Protein AF-A0A1Q8SUP4-F1 (afdb_monomer)

pLDDT: mean 83.86, std 13.09, range [52.84, 95.69]

Nearest PDB structures (foldseek):
  9e7f-assembly1_AW  TM=4.794E-01  e=4.357E+00  Pyrobaculum calidifontis JCM 11548

Sequence (64 aa):
MADIESTPVAEKTKICVSCGEDFPADREFFYGDRRQPDGLRSTCKGCYSELPSVQKRMKERPHG

Foldseek 3Di:
DDPDDPDPPVQPWAAAPPPRDIDRLDCVFFPADPVDPSRTDSHTPVVVCVPPVNVVVVVPDDPD

Radius of gyration: 16.63 Å; Cα contacts (8 Å, |Δi|>4): 67; chains: 1; bounding box: 46×41×35 Å

Mean predicted aligned error: 8.59 Å

Secondary structure (DSSP, 8-state):
------------EEE-TTT--EEESSTTTEEE-TTSTTSEEEEEHHHHHHSHHHHHHHHT----

Solvent-accessible surface area (backbone atoms only — not comparable to full-atom values): 4080 Å² total; per-residue (Å²): 135,84,86,77,71,87,69,80,72,79,72,53,63,39,57,17,80,78,84,67,49,76,39,60,65,42,74,88,45,18,47,77,27,89,88,35,97,86,37,41,45,56,42,35,47,67,65,48,55,67,34,68,80,45,43,51,60,59,70,71,53,77,88,125

Structure (mmCIF, N/CA/C/O backbone):
data_AF-A0A1Q8SUP4-F1
#
_entry.id   AF-A0A1Q8SUP4-F1
#
loop_
_atom_site.group_PDB
_atom_site.id
_atom_site.type_symbol
_atom_site.label_atom_id
_atom_site.label_alt_id
_atom_site.label_comp_id
_atom_site.label_asym_id
_atom_site.label_entity_id
_atom_site.label_seq_id
_atom_site.pdbx_PDB_ins_code
_atom_site.Cartn_x
_atom_site.Cartn_y
_atom_site.Cartn_z
_atom_site.occupancy
_atom_site.B_iso_or_equiv
_atom_site.auth_seq_id
_atom_site.auth_comp_id
_atom_site.auth_asym_id
_atom_site.auth_atom_id
_atom_site.pdbx_PDB_model_num
ATOM 1 N N . MET A 1 1 ? -32.826 29.039 1.233 1.00 52.84 1 MET A N 1
ATOM 2 C CA . MET A 1 1 ? -32.754 27.852 0.360 1.00 52.84 1 MET A CA 1
ATOM 3 C C . MET A 1 1 ? -31.846 26.907 1.119 1.00 52.84 1 MET A C 1
ATOM 5 O O . MET A 1 1 ? -30.723 27.301 1.390 1.00 52.84 1 MET A O 1
ATOM 9 N N . ALA A 1 2 ? -32.396 25.840 1.697 1.00 59.09 2 ALA A N 1
ATOM 10 C CA . ALA A 1 2 ? -31.644 24.949 2.575 1.00 59.09 2 ALA A CA 1
ATOM 11 C C . ALA A 1 2 ? -30.988 23.884 1.697 1.00 59.09 2 ALA A C 1
ATOM 13 O O . ALA A 1 2 ? -31.696 23.047 1.142 1.00 59.09 2 ALA A O 1
ATOM 14 N N . ASP A 1 3 ? -29.673 23.972 1.519 1.00 63.06 3 ASP A N 1
ATOM 15 C CA . ASP A 1 3 ? -28.897 22.949 0.828 1.00 63.06 3 ASP A CA 1
ATOM 16 C C . ASP A 1 3 ? -28.769 21.737 1.748 1.00 63.06 3 ASP A C 1
ATOM 18 O O . ASP A 1 3 ? -28.079 21.732 2.769 1.00 63.06 3 ASP A O 1
ATOM 22 N N . ILE A 1 4 ? -29.584 20.752 1.397 1.00 64.88 4 ILE A N 1
ATOM 23 C CA . ILE A 1 4 ? -29.818 19.494 2.081 1.00 64.88 4 ILE A CA 1
ATOM 24 C C . ILE A 1 4 ? -28.571 18.625 1.921 1.00 64.88 4 ILE A C 1
ATOM 26 O O . ILE A 1 4 ? -28.244 18.177 0.827 1.00 64.88 4 ILE A O 1
ATOM 30 N N . GLU A 1 5 ? -27.925 18.397 3.061 1.00 61.25 5 GLU A N 1
ATOM 31 C CA . GLU A 1 5 ? -27.409 17.092 3.465 1.00 61.25 5 GLU A CA 1
ATOM 32 C C . GLU A 1 5 ? -26.364 16.480 2.518 1.00 61.25 5 GLU A C 1
ATOM 34 O O . GLU A 1 5 ? -26.651 15.648 1.658 1.00 61.25 5 GLU A O 1
ATOM 39 N N . SER A 1 6 ? -25.097 16.836 2.760 1.00 60.41 6 SER A N 1
ATOM 40 C CA . SER A 1 6 ? -23.964 15.972 2.425 1.00 60.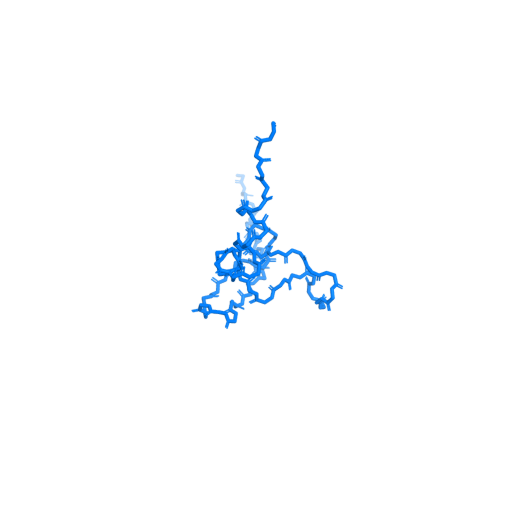41 6 SER A CA 1
ATOM 41 C C . SER A 1 6 ? -24.156 14.644 3.147 1.00 60.41 6 SER A C 1
ATOM 43 O O . SER A 1 6 ? -23.760 14.475 4.300 1.00 60.41 6 SER A O 1
ATOM 45 N N . THR A 1 7 ? -24.807 13.706 2.469 1.00 60.75 7 THR A N 1
ATOM 46 C CA . THR A 1 7 ? -24.859 12.306 2.866 1.00 60.75 7 THR A CA 1
ATOM 47 C C . THR A 1 7 ? -23.435 11.857 3.181 1.00 60.75 7 THR A C 1
ATOM 49 O O . THR A 1 7 ? -22.572 12.020 2.310 1.00 60.75 7 THR A O 1
ATOM 52 N N . PRO A 1 8 ?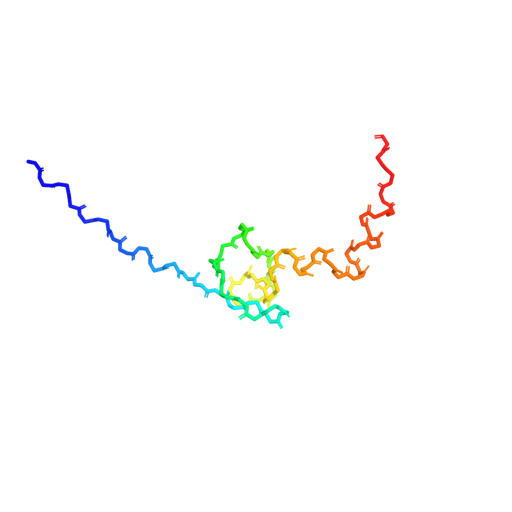 -23.154 11.310 4.378 1.00 60.53 8 PRO A N 1
ATOM 53 C CA . PRO A 1 8 ? -21.871 10.690 4.636 1.00 60.53 8 PRO A CA 1
ATOM 54 C C .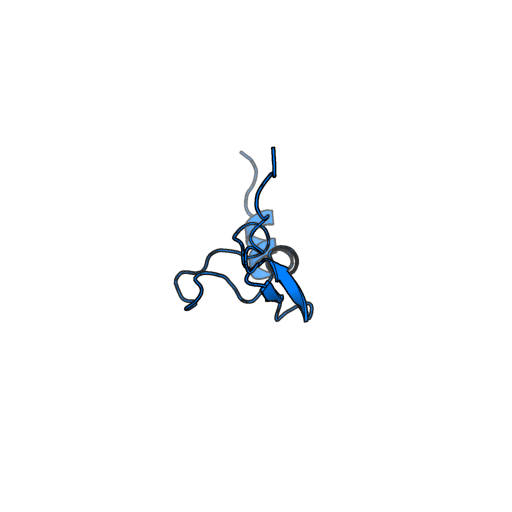 PRO A 1 8 ? -21.803 9.482 3.710 1.00 60.53 8 PRO A C 1
ATOM 56 O O . PRO A 1 8 ? -22.392 8.434 3.980 1.00 60.53 8 PRO A O 1
ATOM 59 N N . VAL A 1 9 ? -21.148 9.660 2.561 1.00 61.53 9 VAL A N 1
ATOM 60 C CA . VAL A 1 9 ? -20.693 8.548 1.740 1.00 61.53 9 VAL A CA 1
ATOM 61 C C . VAL A 1 9 ? -19.879 7.731 2.717 1.00 61.53 9 VAL A C 1
ATOM 63 O O . VAL A 1 9 ? -18.849 8.196 3.192 1.00 61.53 9 VAL A O 1
ATOM 66 N N . ALA A 1 10 ? -20.415 6.585 3.128 1.00 59.84 10 ALA A N 1
ATOM 67 C CA . ALA A 1 10 ? -19.682 5.629 3.925 1.00 59.84 10 ALA A CA 1
ATOM 68 C C . ALA A 1 10 ? -18.487 5.222 3.062 1.00 59.84 10 ALA A C 1
ATOM 70 O O . ALA A 1 10 ? -18.592 4.320 2.227 1.00 59.84 10 ALA A O 1
ATOM 71 N N . GLU A 1 11 ? -17.399 5.981 3.180 1.00 68.12 11 GLU A N 1
ATOM 72 C CA . GLU A 1 11 ? -16.134 5.724 2.531 1.00 68.12 11 GLU A CA 1
ATOM 73 C C . GLU A 1 11 ? -15.704 4.385 3.092 1.00 68.12 11 GLU A C 1
ATOM 75 O O . GLU A 1 11 ? -15.269 4.263 4.235 1.00 68.12 11 GLU A O 1
ATOM 80 N N . LYS A 1 12 ? -15.957 3.330 2.317 1.00 84.75 12 LYS A N 1
ATOM 81 C CA . LYS A 1 12 ? -15.445 2.009 2.633 1.00 84.75 12 LYS A CA 1
ATOM 82 C C . LYS A 1 12 ? -13.946 2.203 2.710 1.00 84.75 12 LYS A C 1
ATOM 84 O O . LYS A 1 12 ? -13.347 2.514 1.692 1.00 84.75 12 LYS A O 1
ATOM 89 N N . THR A 1 13 ? -13.358 2.087 3.889 1.00 90.88 13 THR A N 1
ATOM 90 C CA . THR A 1 13 ? -11.910 2.093 4.057 1.00 90.88 13 THR A CA 1
ATOM 91 C C . THR A 1 13 ? -11.418 0.654 4.100 1.00 90.88 13 THR A C 1
ATOM 93 O O . THR A 1 13 ? -12.139 -0.278 4.469 1.00 90.88 13 THR A O 1
ATOM 96 N N . LYS A 1 14 ? -10.189 0.442 3.645 1.00 91.56 14 LYS A N 1
ATOM 97 C CA . LYS A 1 14 ? -9.515 -0.851 3.661 1.00 91.56 14 LYS A CA 1
ATOM 98 C C . LYS A 1 14 ? -8.135 -0.651 4.263 1.00 91.56 14 LYS A C 1
ATOM 100 O O . LYS A 1 14 ? -7.439 0.304 3.937 1.00 91.56 14 LYS A O 1
ATOM 105 N N . ILE A 1 15 ? -7.749 -1.569 5.141 1.00 94.69 15 ILE A N 1
ATOM 106 C CA . ILE A 1 15 ? -6.444 -1.539 5.796 1.00 94.69 15 ILE A CA 1
ATOM 107 C C . ILE A 1 15 ? -5.433 -2.258 4.907 1.00 94.69 15 ILE A C 1
ATOM 109 O O . ILE A 1 15 ? -5.668 -3.386 4.458 1.00 94.69 15 ILE A O 1
ATOM 113 N N . CYS A 1 16 ? -4.303 -1.606 4.651 1.00 95.69 16 CYS A N 1
ATOM 114 C CA . CYS A 1 16 ? -3.192 -2.214 3.942 1.00 95.69 16 CYS A CA 1
ATOM 115 C C . CYS A 1 16 ? -2.507 -3.259 4.831 1.00 95.69 16 CYS A C 1
ATOM 117 O O . CYS A 1 16 ? -1.965 -2.926 5.876 1.00 95.69 16 CYS A O 1
ATOM 119 N N . VAL A 1 17 ? -2.422 -4.515 4.390 1.00 94.38 17 VAL A N 1
ATOM 120 C CA . VAL A 1 17 ? -1.731 -5.577 5.155 1.00 94.38 17 VAL A CA 1
ATOM 121 C C . VAL A 1 17 ? -0.203 -5.439 5.170 1.00 94.38 17 VAL A C 1
ATOM 123 O O . VAL A 1 17 ? 0.468 -6.199 5.857 1.00 94.38 17 VAL A O 1
ATOM 126 N N . SER A 1 18 ? 0.354 -4.511 4.384 1.00 94.38 18 SER A N 1
ATOM 127 C CA . SER A 1 18 ? 1.802 -4.294 4.283 1.00 94.38 18 SER A CA 1
ATOM 128 C C . SER A 1 18 ? 2.288 -3.146 5.165 1.00 94.38 18 SER A C 1
ATOM 130 O O . SER A 1 18 ? 3.277 -3.324 5.864 1.00 94.38 18 SER A O 1
ATOM 132 N N . CYS A 1 19 ? 1.623 -1.984 5.133 1.00 95.50 19 CYS A N 1
ATOM 133 C CA . CYS A 1 19 ? 1.982 -0.835 5.977 1.00 95.50 19 CYS A CA 1
ATOM 134 C C . CYS A 1 19 ? 1.083 -0.675 7.212 1.00 95.50 19 CYS A C 1
ATOM 136 O O . CYS A 1 19 ? 1.476 -0.000 8.154 1.00 95.50 19 CYS A O 1
ATOM 138 N N . GLY A 1 20 ? -0.094 -1.308 7.241 1.00 94.81 20 GLY A N 1
ATOM 139 C CA . GLY A 1 20 ? -1.035 -1.230 8.361 1.00 94.81 20 GLY A CA 1
ATOM 140 C C . GLY A 1 20 ? -1.928 0.014 8.377 1.00 94.81 20 GLY A C 1
ATOM 141 O O . GLY A 1 20 ? -2.745 0.137 9.282 1.00 94.81 20 GLY A O 1
ATOM 142 N N . GLU A 1 21 ? -1.805 0.912 7.399 1.00 94.56 21 GLU A N 1
ATOM 143 C CA . GLU A 1 21 ? -2.614 2.136 7.315 1.00 94.56 21 GLU A CA 1
ATOM 144 C C . GLU A 1 21 ? -3.988 1.882 6.682 1.00 94.56 21 GLU A C 1
ATOM 146 O O . GLU A 1 21 ? -4.141 1.013 5.810 1.00 94.56 21 GLU A O 1
ATOM 151 N N . ASP A 1 22 ? -4.987 2.654 7.111 1.00 93.38 22 ASP A N 1
ATOM 152 C CA . ASP A 1 22 ? -6.294 2.708 6.475 1.00 93.38 22 ASP A CA 1
ATOM 153 C C . ASP A 1 22 ? -6.276 3.672 5.287 1.00 93.38 22 ASP A C 1
ATOM 155 O O . ASP A 1 22 ? -5.803 4.802 5.362 1.00 93.38 22 ASP A O 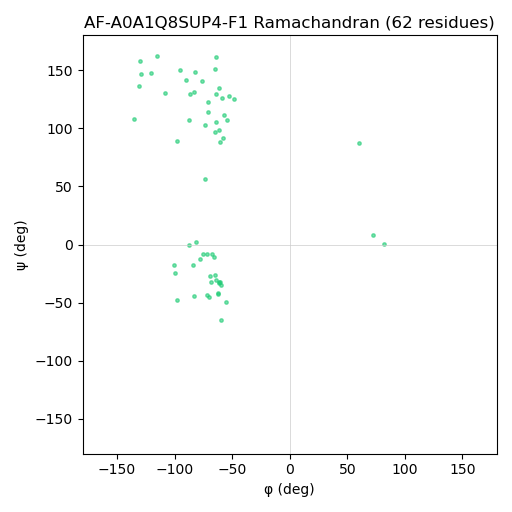1
ATOM 159 N N . PHE A 1 23 ? -6.791 3.201 4.158 1.00 92.25 23 PHE A N 1
ATOM 160 C CA . PHE A 1 23 ? -6.987 4.024 2.975 1.00 92.25 23 PHE A CA 1
ATOM 161 C C . PHE A 1 23 ? -8.411 3.845 2.463 1.00 92.25 23 PHE A C 1
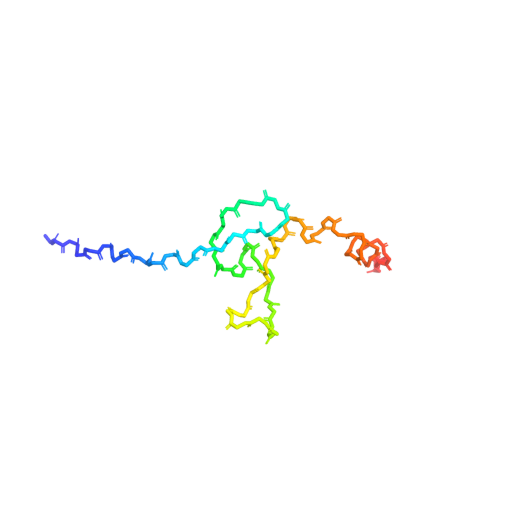ATOM 163 O O . PHE A 1 23 ? -9.021 2.794 2.700 1.00 92.25 23 PHE A O 1
ATOM 170 N N . PRO A 1 24 ? -8.940 4.809 1.699 1.00 92.00 24 PRO A N 1
ATOM 171 C CA . PRO A 1 24 ? -10.184 4.616 0.972 1.00 92.00 24 PRO A CA 1
ATOM 172 C C . PRO A 1 24 ? -10.096 3.343 0.122 1.00 92.00 24 PRO A C 1
ATOM 174 O O . PRO A 1 24 ? -9.152 3.154 -0.648 1.00 92.00 24 PRO A O 1
ATOM 177 N N . ALA A 1 25 ? -11.073 2.449 0.266 1.00 91.31 25 ALA A N 1
ATOM 178 C CA . ALA A 1 25 ? -11.246 1.230 -0.520 1.00 91.31 25 ALA A CA 1
ATOM 179 C C . ALA A 1 25 ? -11.754 1.585 -1.924 1.00 91.31 25 ALA A C 1
ATOM 181 O O . ALA A 1 25 ? -12.799 1.117 -2.380 1.00 91.31 25 ALA A O 1
ATOM 182 N N . ASP A 1 26 ? -10.986 2.430 -2.598 1.00 90.12 26 ASP A N 1
ATOM 183 C CA . ASP A 1 26 ? -11.158 2.827 -3.977 1.00 90.12 26 ASP A CA 1
ATOM 184 C C . ASP A 1 26 ? -9.965 2.345 -4.820 1.00 90.12 26 ASP A C 1
ATOM 186 O O . ASP A 1 26 ? -8.885 1.991 -4.326 1.00 90.12 26 ASP A O 1
ATOM 190 N N . ARG A 1 27 ? -10.172 2.321 -6.136 1.00 91.06 27 ARG A N 1
ATOM 191 C CA . ARG A 1 27 ? -9.158 1.989 -7.136 1.00 91.06 27 ARG A CA 1
ATOM 192 C C . ARG A 1 27 ? -8.045 3.031 -7.239 1.00 91.06 27 ARG A C 1
ATOM 194 O O . ARG A 1 27 ? -7.069 2.769 -7.943 1.00 91.06 27 ARG A O 1
ATOM 201 N N . GLU A 1 28 ? -8.148 4.177 -6.574 1.00 91.81 28 GLU A N 1
ATOM 202 C CA . GLU A 1 28 ? -7.077 5.160 -6.416 1.00 91.81 28 GLU A CA 1
ATOM 203 C C . GLU A 1 28 ? -5.966 4.652 -5.489 1.00 91.81 28 GLU A C 1
ATOM 205 O O . GLU A 1 28 ? -4.799 4.700 -5.887 1.00 91.81 28 GLU A O 1
ATOM 210 N N . PHE A 1 29 ? -6.311 4.053 -4.344 1.00 93.00 29 PHE A N 1
ATOM 211 C CA . PHE A 1 29 ? -5.348 3.594 -3.329 1.00 93.00 29 PHE A CA 1
ATOM 212 C C . PHE A 1 29 ? -5.039 2.097 -3.391 1.00 93.00 29 PHE A C 1
ATOM 214 O O . PHE A 1 29 ? -3.945 1.679 -3.002 1.00 93.00 29 PHE A O 1
ATOM 221 N N . PHE A 1 30 ? -5.949 1.285 -3.932 1.00 94.75 30 PHE A N 1
ATOM 222 C CA . PHE A 1 30 ? -5.772 -0.161 -4.069 1.00 94.75 30 PHE A CA 1
ATOM 223 C C . PHE A 1 30 ? -5.855 -0.605 -5.529 1.00 94.75 30 PHE A C 1
ATOM 225 O O . PHE A 1 30 ? -6.584 -0.044 -6.344 1.00 94.75 30 PHE A O 1
ATOM 232 N N . TYR A 1 31 ? -5.103 -1.645 -5.890 1.00 93.38 31 TYR A N 1
ATOM 233 C CA . TYR A 1 31 ? -5.260 -2.275 -7.202 1.00 93.38 31 TYR A CA 1
ATOM 234 C C . TYR A 1 31 ? -6.513 -3.148 -7.229 1.00 93.38 31 TYR A C 1
ATOM 236 O O . TYR A 1 31 ? -6.780 -3.878 -6.277 1.00 93.38 31 TYR A O 1
ATOM 244 N N . GLY A 1 32 ? -7.240 -3.124 -8.346 1.00 93.62 32 GLY A N 1
ATOM 245 C CA . GLY A 1 32 ? -8.362 -4.031 -8.567 1.00 93.62 32 GLY A CA 1
ATOM 246 C C . GLY A 1 32 ? -7.907 -5.489 -8.620 1.00 93.62 32 GLY A C 1
ATOM 247 O O . GLY A 1 32 ? -6.989 -5.829 -9.369 1.00 93.62 32 GLY A O 1
ATOM 248 N N . ASP A 1 33 ? -8.566 -6.354 -7.855 1.00 93.19 33 ASP A N 1
ATOM 249 C CA . ASP A 1 33 ? -8.334 -7.795 -7.871 1.00 93.19 33 ASP A CA 1
ATOM 250 C C . ASP A 1 33 ? -9.663 -8.544 -7.876 1.00 93.19 33 ASP A C 1
ATOM 252 O O . ASP A 1 33 ? -10.367 -8.616 -6.874 1.00 93.19 33 ASP A O 1
ATOM 256 N N . ARG A 1 34 ? -9.995 -9.139 -9.025 1.00 90.94 34 ARG A N 1
ATOM 257 C CA . ARG A 1 34 ? -11.234 -9.910 -9.214 1.00 90.94 34 ARG A CA 1
ATOM 258 C C . ARG A 1 34 ? -11.287 -11.186 -8.369 1.00 90.94 34 ARG A C 1
ATOM 260 O O . ARG A 1 34 ? -12.327 -11.829 -8.327 1.00 90.94 34 ARG A O 1
ATOM 267 N N . ARG A 1 35 ? -10.170 -11.583 -7.751 1.00 90.19 35 ARG A N 1
ATOM 268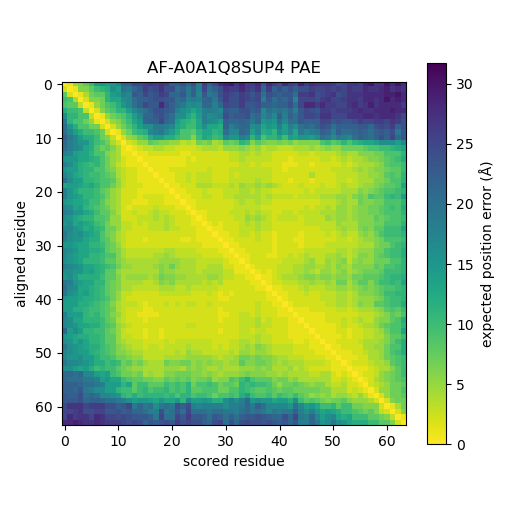 C CA . ARG A 1 35 ? -10.096 -12.737 -6.847 1.00 90.19 35 ARG A CA 1
ATOM 269 C C . ARG A 1 35 ? -10.512 -12.380 -5.421 1.00 90.19 35 ARG A C 1
ATOM 271 O O . ARG A 1 35 ? -10.768 -13.285 -4.637 1.00 90.19 35 ARG A O 1
ATOM 278 N N . GLN A 1 36 ? -10.536 -11.091 -5.081 1.00 89.69 36 GLN A N 1
ATOM 279 C CA . GLN A 1 36 ? -10.938 -10.611 -3.763 1.00 89.69 36 GLN A CA 1
ATOM 280 C C . GLN A 1 36 ? -12.449 -10.344 -3.744 1.00 89.69 36 GLN A C 1
ATOM 282 O O . GLN A 1 36 ? -12.980 -9.836 -4.734 1.00 89.69 36 GLN A O 1
ATOM 287 N N . PRO A 1 37 ? -13.151 -10.653 -2.638 1.00 86.81 37 PRO A N 1
ATOM 288 C CA . PRO A 1 37 ? -14.603 -10.477 -2.541 1.00 86.81 37 PRO A CA 1
ATOM 289 C C . PRO A 1 37 ? -15.026 -9.009 -2.697 1.00 86.81 37 PRO A C 1
ATOM 291 O O . PRO A 1 37 ? -16.073 -8.715 -3.264 1.00 86.81 37 PRO A O 1
ATOM 294 N N . ASP A 1 38 ? -14.183 -8.084 -2.247 1.00 85.88 38 ASP A N 1
ATOM 295 C CA . ASP A 1 38 ? -14.351 -6.635 -2.390 1.00 85.88 38 ASP A CA 1
ATOM 296 C C . ASP A 1 38 ? -13.774 -6.068 -3.702 1.00 85.88 38 ASP A C 1
ATOM 298 O O . ASP A 1 38 ? -13.885 -4.873 -3.973 1.00 85.88 38 ASP A O 1
ATOM 302 N N . GLY A 1 39 ? -13.186 -6.914 -4.553 1.00 92.12 39 GLY A N 1
ATOM 303 C CA . GLY A 1 39 ? -12.655 -6.507 -5.851 1.00 92.12 39 GLY A CA 1
ATOM 304 C C . GLY A 1 39 ? -11.374 -5.671 -5.783 1.00 92.12 39 GLY A C 1
ATOM 305 O O . GLY A 1 39 ? -10.945 -5.156 -6.820 1.00 92.12 39 GLY A O 1
ATOM 306 N N . LEU A 1 40 ? -10.756 -5.526 -4.604 1.00 94.25 40 LEU A N 1
ATOM 307 C CA . LEU A 1 40 ? -9.547 -4.739 -4.366 1.00 94.25 40 LEU A CA 1
ATOM 308 C C . LEU A 1 40 ? -8.495 -5.560 -3.616 1.00 94.25 40 LEU A C 1
ATOM 310 O O . LEU A 1 40 ? -8.795 -6.396 -2.768 1.00 94.25 40 LEU A O 1
ATOM 314 N N . ARG A 1 41 ? -7.219 -5.305 -3.902 1.00 93.19 41 ARG A N 1
ATOM 315 C CA . ARG A 1 41 ? -6.116 -5.911 -3.153 1.00 93.19 41 ARG A CA 1
ATOM 316 C C . ARG A 1 41 ? -6.108 -5.446 -1.704 1.00 93.19 41 ARG A C 1
ATOM 318 O O . ARG A 1 41 ? -6.463 -4.318 -1.401 1.00 93.19 41 ARG A O 1
ATOM 325 N N . SER A 1 42 ? -5.607 -6.302 -0.820 1.00 93.75 42 SER A N 1
ATOM 326 C CA . SER A 1 42 ? -5.305 -5.966 0.576 1.00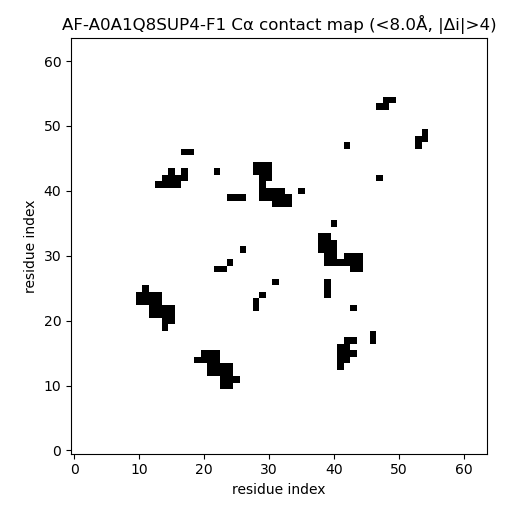 93.75 42 SER A CA 1
ATOM 327 C C . SER A 1 42 ? -4.040 -5.122 0.747 1.00 93.75 42 SER A C 1
ATOM 329 O O . SER A 1 42 ? -3.765 -4.656 1.843 1.00 93.75 42 SER A O 1
ATOM 331 N N . THR A 1 43 ? -3.261 -4.916 -0.314 1.00 94.75 43 THR A N 1
ATOM 332 C CA . THR A 1 43 ? -2.039 -4.105 -0.308 1.00 94.75 43 THR A CA 1
ATOM 333 C C . THR A 1 43 ? -2.283 -2.809 -1.072 1.00 94.75 43 THR A C 1
ATOM 335 O O . THR A 1 43 ? -2.767 -2.860 -2.208 1.00 94.75 43 THR A O 1
ATOM 338 N N . CYS A 1 44 ? -1.927 -1.668 -0.479 1.00 95.12 44 CYS A N 1
ATOM 339 C CA . CYS A 1 44 ? -2.021 -0.368 -1.140 1.00 95.12 44 CYS A CA 1
ATOM 340 C C . CYS A 1 44 ? -1.074 -0.289 -2.350 1.00 95.12 44 CYS A C 1
ATOM 342 O O . CYS A 1 44 ? -0.120 -1.066 -2.480 1.00 95.12 44 CYS A O 1
ATOM 344 N N . LYS A 1 45 ? -1.321 0.658 -3.259 1.00 93.88 45 LYS A N 1
ATOM 345 C CA . LYS A 1 45 ? -0.503 0.822 -4.469 1.00 93.88 45 LYS A CA 1
ATOM 346 C C . LYS A 1 45 ? 0.961 1.149 -4.181 1.00 93.88 45 LYS A C 1
ATOM 348 O O . LYS A 1 45 ? 1.816 0.709 -4.951 1.00 93.88 45 LYS A O 1
ATOM 353 N N . GLY A 1 46 ? 1.239 1.881 -3.099 1.00 93.94 46 GLY A N 1
ATOM 354 C CA . GLY A 1 46 ? 2.599 2.201 -2.655 1.00 93.94 46 GLY A CA 1
ATOM 355 C C . GLY A 1 46 ? 3.387 0.928 -2.366 1.00 93.94 46 GLY A C 1
ATOM 356 O O . GLY A 1 46 ? 4.273 0.566 -3.138 1.00 93.94 46 GLY A O 1
ATOM 357 N N . CYS A 1 47 ? 2.953 0.165 -1.360 1.00 95.19 47 CYS A N 1
ATOM 358 C CA . CYS A 1 47 ? 3.588 -1.103 -0.998 1.00 95.19 47 CYS A CA 1
ATOM 359 C C . CYS A 1 47 ? 3.578 -2.120 -2.145 1.00 95.19 47 CYS A C 1
ATOM 361 O O . CYS A 1 47 ? 4.524 -2.885 -2.309 1.00 95.19 47 CYS A O 1
ATOM 363 N N . TYR A 1 48 ? 2.526 -2.142 -2.972 1.00 93.06 48 TYR A N 1
ATOM 364 C CA . TYR A 1 48 ? 2.511 -3.007 -4.147 1.00 93.06 48 TYR A CA 1
ATOM 365 C C . TYR A 1 48 ? 3.629 -2.635 -5.123 1.00 93.06 48 TYR A C 1
ATOM 367 O O . TYR A 1 48 ? 4.304 -3.523 -5.622 1.00 93.06 48 TYR A O 1
ATOM 375 N N . SER A 1 49 ? 3.867 -1.349 -5.379 1.00 90.88 49 SER A N 1
ATOM 376 C CA . SER A 1 49 ? 4.928 -0.905 -6.294 1.00 90.88 49 SER A CA 1
ATOM 377 C C . SER A 1 49 ? 6.330 -1.248 -5.783 1.00 90.88 49 SER A C 1
ATOM 379 O O . SER A 1 49 ? 7.238 -1.466 -6.583 1.00 90.88 49 SER A O 1
ATOM 381 N N . GLU A 1 50 ? 6.490 -1.368 -4.467 1.00 92.25 50 GLU A N 1
ATOM 382 C CA . GLU A 1 50 ? 7.738 -1.776 -3.819 1.00 92.25 50 GLU A CA 1
ATOM 383 C C . GLU A 1 50 ? 8.002 -3.285 -3.867 1.00 92.25 50 GLU A C 1
ATOM 385 O O . GLU A 1 50 ? 9.123 -3.722 -3.606 1.00 92.25 50 GLU A O 1
ATOM 390 N N . LEU A 1 51 ? 7.016 -4.111 -4.239 1.00 90.56 51 LEU A N 1
ATOM 391 C CA . LEU A 1 51 ? 7.235 -5.552 -4.317 1.00 90.56 51 LEU A CA 1
ATOM 392 C C . LEU A 1 51 ? 8.331 -5.867 -5.352 1.00 90.56 51 LEU A C 1
ATOM 394 O O . LEU A 1 51 ? 8.244 -5.413 -6.497 1.00 90.56 51 LEU A O 1
ATOM 398 N N . PRO A 1 52 ? 9.297 -6.749 -5.039 1.00 89.06 52 PRO A N 1
ATOM 399 C CA . PRO A 1 52 ? 10.395 -7.073 -5.954 1.00 89.06 52 PRO A CA 1
ATOM 400 C C . PRO A 1 52 ? 9.889 -7.671 -7.274 1.00 89.06 52 PRO A C 1
ATOM 402 O O . PRO A 1 52 ? 10.439 -7.414 -8.345 1.00 89.06 52 PRO A O 1
ATOM 405 N N . SER A 1 53 ? 8.771 -8.408 -7.224 1.00 86.62 53 SER A N 1
ATOM 406 C CA . SER A 1 53 ? 8.103 -8.919 -8.425 1.00 86.62 53 SER A CA 1
ATOM 407 C C . SER A 1 53 ? 7.568 -7.805 -9.332 1.00 86.62 53 SER A C 1
ATOM 409 O O . SER A 1 53 ? 7.482 -8.015 -10.542 1.00 86.62 53 SER A O 1
ATOM 411 N N . VAL A 1 54 ? 7.183 -6.653 -8.766 1.00 87.88 54 VAL A N 1
ATOM 412 C CA . VAL A 1 54 ? 6.662 -5.464 -9.463 1.00 87.88 54 VAL A CA 1
ATOM 413 C C . VAL A 1 54 ? 7.790 -4.603 -10.001 1.00 87.88 54 VAL A C 1
ATOM 415 O O . VAL A 1 54 ? 7.765 -4.214 -11.167 1.00 87.88 54 VAL A O 1
ATO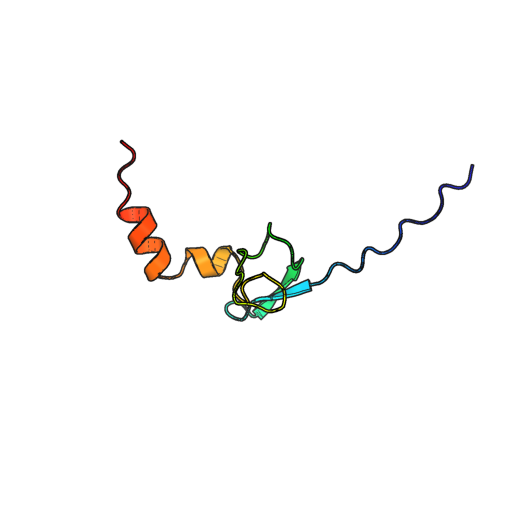M 418 N N . GLN A 1 55 ? 8.817 -4.378 -9.194 1.00 87.25 55 GLN A N 1
ATOM 419 C CA . GLN A 1 55 ? 9.980 -3.604 -9.605 1.00 87.25 55 GLN A CA 1
ATOM 420 C C . GLN A 1 55 ? 10.723 -4.263 -10.773 1.00 87.25 55 GLN A C 1
ATOM 422 O O . GLN A 1 55 ? 11.078 -3.580 -11.735 1.00 87.25 55 GLN A O 1
ATOM 427 N N . LYS A 1 56 ? 10.885 -5.596 -10.748 1.00 85.44 56 LYS A N 1
ATOM 428 C CA . LYS A 1 56 ? 11.546 -6.343 -11.831 1.00 85.44 56 LYS A CA 1
ATOM 429 C C . LYS A 1 56 ? 10.884 -6.077 -13.188 1.00 85.44 56 LYS A C 1
ATOM 431 O O . LYS A 1 56 ? 11.547 -5.665 -14.133 1.00 85.44 56 LYS A O 1
ATOM 436 N N . ARG A 1 57 ? 9.555 -6.199 -13.249 1.00 79.44 57 ARG A N 1
ATOM 437 C CA . ARG A 1 57 ? 8.771 -5.970 -14.474 1.00 79.44 57 ARG A CA 1
ATOM 438 C C . ARG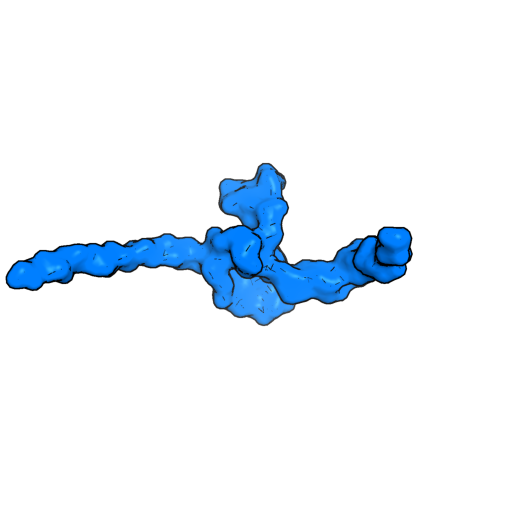 A 1 57 ? 8.729 -4.508 -14.927 1.00 79.44 57 ARG A C 1
ATOM 440 O O . ARG A 1 57 ? 8.568 -4.264 -16.117 1.00 79.44 57 ARG A O 1
ATOM 447 N N . MET A 1 58 ? 8.865 -3.537 -14.019 1.00 77.62 58 MET A N 1
ATOM 448 C CA . MET A 1 58 ? 8.999 -2.126 -14.408 1.00 77.62 58 MET A CA 1
ATOM 449 C C . MET A 1 58 ? 10.365 -1.843 -15.037 1.00 77.62 58 MET A C 1
ATOM 451 O O . MET A 1 58 ? 10.429 -1.180 -16.067 1.00 77.62 58 MET A O 1
ATOM 455 N N . LYS A 1 59 ? 11.441 -2.385 -14.456 1.00 74.31 59 LYS A N 1
ATOM 456 C CA . LYS A 1 59 ? 12.813 -2.199 -14.949 1.00 74.31 59 LYS A CA 1
ATOM 457 C C . LYS A 1 59 ? 13.063 -2.889 -16.294 1.00 74.31 59 LYS A C 1
ATOM 459 O O . LYS A 1 59 ? 13.837 -2.393 -17.102 1.00 74.31 59 LYS A O 1
ATOM 464 N N . GLU A 1 60 ? 12.406 -4.021 -16.538 1.00 72.38 60 GLU A N 1
ATOM 465 C CA . GLU A 1 60 ? 12.562 -4.828 -17.758 1.00 72.38 60 GLU A CA 1
ATOM 466 C C . GLU A 1 60 ? 11.745 -4.318 -18.958 1.00 72.38 60 GLU A C 1
ATOM 468 O O . GLU A 1 60 ? 11.785 -4.930 -20.022 1.00 72.38 60 GLU A O 1
ATOM 473 N N . ARG A 1 61 ? 11.016 -3.202 -18.823 1.00 67.12 61 ARG A N 1
ATOM 474 C CA . ARG A 1 61 ? 10.341 -2.536 -19.944 1.00 67.12 61 ARG A CA 1
ATOM 475 C C . ARG A 1 61 ? 11.207 -1.379 -20.450 1.00 67.12 61 ARG A C 1
ATOM 477 O O . ARG A 1 61 ? 11.022 -0.260 -19.966 1.00 67.12 61 ARG A O 1
ATOM 484 N N . PRO A 1 62 ? 12.132 -1.597 -21.406 1.00 66.44 62 PRO A N 1
ATOM 485 C CA . PRO A 1 62 ? 12.736 -0.477 -22.108 1.00 66.44 62 PRO A CA 1
ATOM 486 C C . PRO A 1 62 ? 11.610 0.312 -22.785 1.00 66.44 62 PRO A C 1
ATOM 488 O O . PRO A 1 62 ? 10.760 -0.259 -23.471 1.00 66.44 62 PRO A O 1
ATOM 491 N N . HIS A 1 63 ? 11.564 1.614 -22.511 1.00 65.69 63 HIS A N 1
ATOM 492 C CA . HIS A 1 63 ? 10.762 2.556 -23.278 1.00 65.69 63 HIS A CA 1
ATOM 493 C C . HIS A 1 63 ? 11.357 2.546 -24.690 1.00 65.69 63 HIS A C 1
ATOM 495 O O . HIS A 1 63 ? 12.497 2.974 -24.869 1.00 65.69 63 HIS A O 1
ATOM 501 N N . GLY A 1 64 ? 10.652 1.908 -25.624 1.00 57.75 64 GLY A N 1
ATOM 502 C CA . GLY A 1 64 ? 10.952 1.979 -27.052 1.00 57.75 64 GLY A CA 1
ATOM 503 C C . GLY A 1 64 ? 10.376 3.255 -27.626 1.00 57.75 64 GLY A C 1
ATOM 504 O O . GLY A 1 64 ? 9.211 3.548 -27.274 1.00 57.75 64 GLY A O 1
#

Organism: NCBI:txid404433